Protein AF-A0A938NV20-F1 (afdb_monomer_lite)

Sequence (113 aa):
KFMPQWLVRDYLARRGHAHFHSDQIVPSRCALLGYALQSMRIEGVMVPRTFLQVDTQNEVGPEAYDKGAQILTEFFHSQLKKFMQADLDQTGKAIIDCCLSGGSVEDYNRLLN

Secondary structure (DSSP, 8-state):
---HHHHHHHHHHHHSS-PPPTTTEEE-SSGGG-EEES--EETTEEPPGGGT-GGGSTTTHHHHHHHHHHHHHHHHHHHHGGG--TTS-HHHHHHHHHHHTT--HHHHHHHH-

Foldseek 3Di:
DDDLVVVVVVVCVVCPPDDDDPCQWDWAPQQVVQIWGPWDDDPNDTDDVVSGHVLNPPVQHVVNVVVVSVVVLVVLLVPLVVVPDPPDDPLSVLLNVCSNVRHTSVSVVVSVD

Radius of gyration: 16.53 Å; chains: 1; bounding box: 38×28×48 Å

pLDDT: mean 90.11, std 9.74, range [56.47, 98.5]

Structure (mmCIF, N/CA/C/O backbone):
data_AF-A0A938NV20-F1
#
_entry.id   AF-A0A938NV20-F1
#
loop_
_atom_site.group_PDB
_atom_site.id
_atom_site.type_symbol
_atom_site.label_atom_id
_atom_site.label_alt_id
_atom_site.label_comp_id
_atom_site.label_asym_id
_atom_site.label_entity_id
_atom_site.label_seq_id
_atom_site.pdbx_PDB_ins_code
_atom_site.Cartn_x
_atom_site.Cartn_y
_atom_site.Cartn_z
_atom_site.occupancy
_atom_site.B_iso_or_equiv
_atom_site.auth_seq_id
_atom_site.auth_comp_id
_atom_site.auth_asym_id
_atom_site.auth_atom_id
_atom_site.pdbx_PDB_model_num
ATOM 1 N N . LYS A 1 1 ? 19.035 12.148 -11.937 1.00 56.47 1 LYS A N 1
ATOM 2 C CA . LYS A 1 1 ? 18.389 11.742 -10.664 1.00 56.47 1 LYS A CA 1
ATOM 3 C C . LYS A 1 1 ? 16.888 11.681 -10.921 1.00 56.47 1 LYS A C 1
ATOM 5 O O . LYS A 1 1 ? 16.332 12.701 -11.303 1.00 56.47 1 LYS A O 1
ATOM 10 N N . PHE A 1 2 ? 16.274 10.501 -10.848 1.00 66.81 2 PHE A N 1
ATOM 11 C CA . PHE A 1 2 ? 14.826 10.353 -11.024 1.00 66.81 2 PHE A CA 1
ATOM 12 C C . PHE A 1 2 ? 14.104 11.040 -9.856 1.00 66.81 2 PHE A C 1
ATOM 14 O O . PHE A 1 2 ? 14.558 10.938 -8.717 1.00 66.81 2 PHE A O 1
ATOM 21 N N . MET A 1 3 ? 13.041 11.792 -10.147 1.00 78.50 3 MET A N 1
ATOM 22 C CA . MET A 1 3 ? 12.341 12.624 -9.165 1.00 78.50 3 MET A CA 1
ATOM 23 C C . MET A 1 3 ? 10.828 12.318 -9.184 1.00 78.50 3 MET A C 1
ATOM 25 O O . MET A 1 3 ? 10.034 13.134 -9.663 1.00 78.50 3 MET A O 1
ATOM 29 N N . PRO A 1 4 ? 10.423 11.124 -8.712 1.00 71.00 4 PRO A N 1
ATOM 30 C CA . PRO A 1 4 ? 9.070 10.585 -8.891 1.00 71.00 4 PRO A CA 1
ATOM 31 C C . PRO A 1 4 ? 7.973 11.493 -8.333 1.00 71.00 4 PRO A C 1
ATOM 33 O O . PRO A 1 4 ? 6.921 11.658 -8.942 1.00 71.00 4 PRO A O 1
ATOM 36 N N . GLN A 1 5 ? 8.233 12.146 -7.205 1.00 75.38 5 GLN A N 1
ATOM 37 C CA . GLN A 1 5 ? 7.275 13.017 -6.536 1.00 75.38 5 GLN A CA 1
ATOM 38 C C . GLN A 1 5 ? 6.899 14.252 -7.367 1.00 75.38 5 GLN A C 1
ATOM 40 O O . GLN A 1 5 ? 5.763 14.711 -7.293 1.00 75.38 5 GLN A O 1
ATOM 45 N N . TRP A 1 6 ? 7.811 14.777 -8.196 1.00 77.06 6 TRP A N 1
ATOM 46 C CA . TRP A 1 6 ? 7.497 15.906 -9.081 1.00 77.06 6 TRP A CA 1
ATOM 47 C C . TRP A 1 6 ? 6.676 15.460 -10.289 1.00 77.06 6 TRP A C 1
ATOM 49 O O . TRP A 1 6 ? 5.770 16.183 -10.692 1.00 77.06 6 TRP A O 1
ATOM 59 N N . LEU A 1 7 ? 6.941 14.255 -10.806 1.00 72.38 7 LEU A N 1
ATOM 60 C CA . LEU A 1 7 ? 6.174 13.648 -11.895 1.00 72.38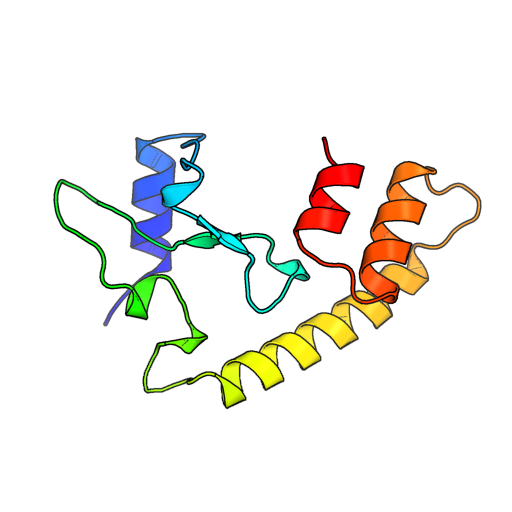 7 LEU A CA 1
ATOM 61 C C . LEU A 1 7 ? 4.716 13.405 -11.482 1.00 72.38 7 LEU A C 1
ATOM 63 O O . LEU A 1 7 ? 3.796 13.806 -12.188 1.00 72.38 7 LEU A O 1
ATOM 67 N N . VAL A 1 8 ? 4.507 12.802 -10.309 1.00 75.06 8 VAL A N 1
ATOM 68 C CA . VAL A 1 8 ? 3.163 12.552 -9.768 1.00 75.06 8 VAL A CA 1
ATOM 69 C C . VAL A 1 8 ? 2.445 13.866 -9.478 1.00 75.06 8 VAL A C 1
ATOM 71 O O . VAL A 1 8 ? 1.276 14.013 -9.824 1.00 75.06 8 VAL A O 1
ATOM 74 N N . ARG A 1 9 ? 3.138 14.852 -8.897 1.00 77.38 9 ARG A N 1
ATOM 75 C CA . ARG A 1 9 ? 2.536 16.156 -8.602 1.00 77.38 9 ARG A CA 1
ATOM 76 C C . ARG A 1 9 ? 2.115 16.902 -9.867 1.00 77.38 9 ARG A C 1
ATOM 78 O O . ARG A 1 9 ? 1.029 17.465 -9.882 1.00 77.38 9 ARG A O 1
ATOM 85 N N . ASP A 1 10 ? 2.945 16.909 -10.909 1.00 76.75 10 ASP A N 1
ATOM 86 C CA . ASP A 1 10 ? 2.597 17.512 -12.202 1.00 76.75 10 ASP A CA 1
ATOM 87 C C . ASP A 1 10 ? 1.418 16.777 -12.860 1.00 76.75 10 ASP A C 1
ATOM 89 O O . ASP A 1 10 ? 0.462 17.416 -13.297 1.00 76.75 10 ASP A O 1
ATOM 93 N N . TYR A 1 11 ? 1.417 15.441 -12.828 1.00 74.88 11 TYR A N 1
ATOM 94 C CA . TYR A 1 11 ? 0.304 14.638 -13.336 1.00 74.88 11 TYR A CA 1
ATOM 95 C C . TYR A 1 11 ? -1.020 14.936 -12.613 1.00 74.88 11 TYR A C 1
ATOM 97 O O . TYR A 1 11 ? -2.035 15.191 -13.264 1.00 74.88 11 TYR A O 1
ATOM 105 N N . LEU A 1 12 ? -1.013 14.945 -11.275 1.00 73.56 12 LEU A N 1
ATOM 106 C CA . LEU A 1 12 ? -2.196 15.248 -10.462 1.00 73.56 12 LEU A CA 1
ATOM 107 C C . LEU A 1 12 ? -2.661 16.698 -10.650 1.00 73.56 12 LEU A C 1
ATOM 109 O O . LEU A 1 12 ? -3.856 16.939 -10.780 1.00 73.56 12 LEU A O 1
ATOM 113 N N . ALA A 1 13 ? -1.739 17.663 -10.731 1.00 77.31 13 ALA A N 1
ATOM 114 C CA . ALA A 1 13 ? -2.083 19.069 -10.943 1.00 77.31 13 ALA A CA 1
ATOM 115 C C . ALA A 1 13 ? -2.775 19.307 -12.296 1.00 77.31 13 ALA A C 1
ATOM 117 O O . ALA A 1 13 ? -3.688 20.125 -12.380 1.00 77.31 13 ALA A O 1
ATOM 118 N N . ARG A 1 14 ? -2.372 18.580 -13.347 1.00 74.25 14 ARG A N 1
ATOM 119 C CA . ARG A 1 14 ? -2.970 18.700 -14.688 1.00 74.25 14 ARG A CA 1
ATOM 120 C C . ARG A 1 14 ? -4.289 17.953 -14.837 1.00 74.25 14 ARG A C 1
ATOM 122 O O . ARG A 1 14 ? -5.132 18.378 -15.620 1.00 74.25 14 ARG A O 1
ATOM 129 N N . ARG A 1 15 ? -4.459 16.822 -14.144 1.00 69.25 15 ARG A N 1
ATOM 130 C CA . ARG A 1 15 ? -5.641 15.956 -14.294 1.00 69.25 15 ARG A CA 1
ATOM 131 C C . ARG A 1 15 ? -6.662 16.054 -13.157 1.00 69.25 15 ARG A C 1
ATOM 133 O O . ARG A 1 15 ? -7.713 15.427 -13.254 1.00 69.25 15 ARG A O 1
ATOM 140 N N . GLY A 1 16 ? -6.394 16.845 -12.118 1.00 68.12 16 GLY A N 1
ATOM 141 C CA . GLY A 1 16 ? -7.292 17.017 -10.974 1.00 68.12 16 GLY A CA 1
ATOM 142 C C . GLY A 1 16 ? -7.542 15.697 -10.236 1.00 68.12 16 GLY A C 1
ATOM 143 O O . GLY A 1 16 ? -6.613 14.918 -10.014 1.00 68.12 16 GLY A O 1
ATOM 144 N N . HIS A 1 17 ? -8.806 15.419 -9.895 1.00 59.25 17 HIS A N 1
ATOM 145 C CA . HIS A 1 17 ? -9.266 14.107 -9.418 1.00 59.25 17 HIS A CA 1
ATOM 146 C C . HIS A 1 17 ? -9.276 13.095 -10.575 1.00 59.25 17 HIS A C 1
ATOM 148 O O . HIS A 1 17 ? -10.333 12.678 -11.055 1.00 59.25 17 HIS A O 1
ATOM 154 N N . ALA A 1 18 ? -8.092 12.744 -11.077 1.00 63.47 18 ALA A N 1
ATOM 155 C CA . ALA A 1 18 ? -7.947 11.742 -12.118 1.00 63.47 18 ALA A CA 1
ATOM 156 C C . ALA A 1 18 ? -8.505 10.410 -11.598 1.00 63.47 18 ALA A C 1
ATOM 158 O O . ALA A 1 18 ? -7.912 9.783 -10.723 1.00 63.47 18 ALA A O 1
ATOM 159 N N . HIS A 1 19 ? -9.659 9.997 -12.119 1.00 67.38 19 HIS A N 1
ATOM 160 C CA . HIS A 1 19 ? -10.204 8.679 -11.834 1.00 67.38 19 HIS A CA 1
ATOM 161 C C . HIS A 1 19 ? -9.362 7.664 -12.602 1.00 67.38 19 HIS A C 1
ATOM 163 O O . HIS A 1 19 ? -9.275 7.728 -13.830 1.00 67.38 19 HIS A O 1
ATOM 169 N N . PHE A 1 20 ? -8.699 6.766 -11.880 1.00 80.31 20 PHE A N 1
ATOM 170 C CA . PHE A 1 20 ? -8.019 5.639 -12.501 1.00 80.31 20 PHE A CA 1
ATOM 171 C C . PHE A 1 20 ? -9.055 4.587 -12.873 1.00 80.31 20 PHE A C 1
ATOM 173 O O . PHE A 1 20 ? -9.930 4.255 -12.072 1.00 80.31 20 PHE A O 1
ATOM 180 N N . HIS A 1 21 ? -8.959 4.066 -14.090 1.00 83.81 21 HIS A N 1
ATOM 181 C CA . HIS A 1 21 ? -9.770 2.926 -14.487 1.00 83.81 21 HIS A CA 1
ATOM 182 C C . HIS A 1 21 ? -9.302 1.665 -13.750 1.00 83.81 21 HIS A C 1
ATOM 184 O O . HIS A 1 21 ? -8.148 1.562 -13.327 1.00 83.81 21 HIS A O 1
ATOM 190 N N . SER A 1 22 ? -10.196 0.689 -13.598 1.00 83.69 22 SER A N 1
ATOM 191 C CA . SER A 1 22 ? -9.919 -0.555 -12.869 1.00 83.69 22 SER A CA 1
ATOM 192 C C . SER A 1 22 ? -8.782 -1.384 -13.476 1.00 83.69 22 SER A C 1
ATOM 194 O O . SER A 1 22 ? -8.171 -2.177 -12.776 1.00 83.69 22 SER A O 1
ATOM 196 N N . ASP A 1 23 ? -8.476 -1.207 -14.762 1.00 87.88 23 ASP A N 1
ATOM 197 C CA . ASP A 1 23 ? -7.345 -1.833 -15.461 1.00 87.88 23 ASP A CA 1
ATOM 198 C C . ASP A 1 23 ? -6.004 -1.098 -15.240 1.00 87.88 23 ASP A C 1
ATOM 200 O O . ASP A 1 23 ? -4.933 -1.624 -15.555 1.00 87.88 23 ASP A O 1
ATOM 204 N N . GLN A 1 24 ? -6.039 0.115 -14.682 1.00 89.44 24 GLN A N 1
ATOM 205 C CA . GLN A 1 24 ? -4.854 0.927 -14.387 1.00 89.44 24 GLN A CA 1
ATOM 206 C C . GLN A 1 24 ? -4.330 0.733 -12.966 1.00 89.44 24 GLN A C 1
ATOM 208 O O . GLN A 1 24 ? -3.229 1.199 -12.663 1.00 89.44 24 GLN A O 1
ATOM 213 N N . ILE A 1 25 ? -5.081 0.044 -12.108 1.00 93.44 25 ILE A N 1
ATOM 214 C CA . ILE A 1 25 ? -4.749 -0.176 -10.702 1.00 93.44 25 ILE A CA 1
ATOM 215 C C . ILE A 1 25 ? -4.837 -1.652 -10.334 1.00 93.44 25 ILE A C 1
ATOM 217 O O . ILE A 1 25 ? -5.595 -2.417 -10.920 1.00 93.44 25 ILE A O 1
ATOM 221 N N . VAL A 1 26 ? -4.058 -2.044 -9.336 1.00 95.31 26 VAL A N 1
ATOM 222 C CA . VAL A 1 26 ? -4.118 -3.365 -8.702 1.00 95.31 26 VAL A CA 1
ATOM 223 C C . VAL A 1 26 ? -4.034 -3.191 -7.188 1.00 95.31 26 VAL A C 1
ATOM 225 O O . VAL A 1 26 ? -3.432 -2.210 -6.738 1.00 95.31 26 VAL A O 1
ATOM 228 N N . PRO A 1 27 ? -4.625 -4.092 -6.384 1.00 95.69 27 PRO A N 1
ATOM 229 C CA . PRO A 1 27 ? -4.436 -4.069 -4.939 1.00 95.69 27 PRO A CA 1
ATOM 230 C C . PRO A 1 27 ? -2.946 -4.007 -4.597 1.00 95.69 27 PRO A C 1
ATOM 232 O O . PRO A 1 27 ? -2.134 -4.756 -5.147 1.00 95.69 27 PRO A O 1
ATOM 235 N N . SER A 1 28 ? -2.573 -3.071 -3.728 1.00 95.56 28 SER A N 1
ATOM 236 C CA . SER A 1 28 ? -1.196 -2.950 -3.261 1.00 95.56 28 SER A CA 1
ATOM 237 C C . SER A 1 28 ? -0.814 -4.185 -2.446 1.00 95.56 28 SER A C 1
ATOM 239 O O . SER A 1 28 ? -1.616 -4.696 -1.665 1.00 95.56 28 SER A O 1
ATOM 241 N N . ARG A 1 29 ? 0.447 -4.625 -2.562 1.00 94.75 29 ARG A N 1
ATOM 242 C CA . ARG A 1 29 ? 1.015 -5.674 -1.696 1.00 94.75 29 ARG A CA 1
ATOM 243 C C . ARG A 1 29 ? 0.881 -5.320 -0.209 1.00 94.75 29 ARG A C 1
ATOM 245 O O . ARG A 1 29 ? 0.677 -6.201 0.616 1.00 94.75 29 ARG A O 1
ATOM 252 N N . CYS A 1 30 ? 0.970 -4.031 0.128 1.00 97.06 30 CYS A N 1
ATOM 253 C CA . CYS A 1 30 ? 0.590 -3.504 1.436 1.00 97.06 30 CYS A CA 1
ATOM 254 C C . CYS A 1 30 ? -0.824 -2.913 1.355 1.00 97.06 30 CYS A C 1
ATOM 256 O O . CYS A 1 30 ? -0.995 -1.822 0.801 1.00 97.06 30 CYS A O 1
ATOM 258 N N . ALA A 1 31 ? -1.814 -3.608 1.924 1.00 96.44 31 ALA A N 1
ATOM 259 C C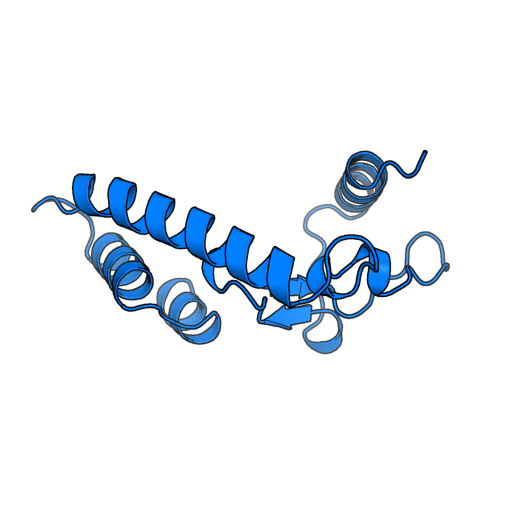A . ALA A 1 31 ? -3.223 -3.205 1.864 1.00 96.44 31 ALA A CA 1
ATOM 260 C C . ALA A 1 31 ? -3.489 -1.812 2.468 1.00 96.44 31 ALA A C 1
ATOM 262 O O . ALA A 1 31 ? -4.360 -1.092 1.989 1.00 96.44 31 ALA A O 1
ATOM 263 N N . LEU A 1 32 ? -2.679 -1.383 3.445 1.00 95.44 32 LEU A N 1
ATOM 264 C CA . LEU A 1 32 ? -2.757 -0.043 4.047 1.00 95.44 32 LEU A CA 1
ATOM 265 C C . LEU A 1 32 ? -2.490 1.096 3.054 1.00 95.44 32 LEU A C 1
ATOM 267 O O . LEU A 1 32 ? -2.872 2.234 3.308 1.00 95.44 32 LEU A O 1
ATOM 271 N N . LEU A 1 33 ? -1.826 0.802 1.933 1.00 94.69 33 LEU A N 1
ATOM 272 C CA . LEU A 1 33 ? -1.574 1.765 0.861 1.00 94.69 33 LEU A CA 1
ATOM 273 C C . LEU A 1 33 ? -2.683 1.757 -0.207 1.00 94.69 33 LEU A C 1
ATOM 275 O O . LEU A 1 33 ? -2.595 2.505 -1.179 1.00 94.69 33 LEU A O 1
ATOM 279 N N . GLY A 1 34 ? -3.719 0.927 -0.046 1.00 93.94 34 GLY A N 1
ATOM 280 C CA . GLY A 1 34 ? -4.831 0.812 -0.983 1.00 93.94 34 GLY A CA 1
ATOM 281 C C . GLY A 1 34 ? -4.399 0.177 -2.301 1.00 93.94 34 GLY A C 1
ATOM 282 O O . GLY A 1 34 ? -4.097 -1.011 -2.365 1.00 93.94 34 GLY A O 1
ATOM 283 N N . TYR A 1 35 ? -4.357 0.967 -3.368 1.00 93.19 35 TYR A N 1
ATOM 284 C CA . TYR A 1 35 ? -4.078 0.488 -4.719 1.00 93.19 35 TYR A CA 1
ATOM 285 C C . TYR A 1 35 ? -2.724 0.975 -5.236 1.00 93.19 35 TYR A C 1
ATOM 287 O O . TYR A 1 35 ? -2.353 2.134 -5.062 1.00 93.19 35 TYR A O 1
ATOM 295 N N . ALA A 1 36 ? -2.009 0.095 -5.933 1.00 93.25 36 ALA A N 1
ATOM 296 C CA . ALA A 1 36 ? -0.823 0.439 -6.703 1.00 93.25 36 ALA A CA 1
ATOM 297 C C . ALA A 1 36 ? -1.186 0.671 -8.177 1.00 93.25 36 ALA A C 1
ATOM 299 O O . ALA A 1 36 ? -2.117 0.063 -8.710 1.00 93.25 36 ALA A O 1
ATOM 300 N N . LEU A 1 37 ? -0.422 1.522 -8.865 1.00 92.38 37 LEU A N 1
ATOM 301 C CA . LEU A 1 37 ? -0.588 1.725 -10.304 1.00 92.38 37 LEU A CA 1
ATOM 302 C C . LEU A 1 37 ? -0.029 0.524 -11.075 1.00 92.38 37 LEU A C 1
ATOM 304 O O . LEU A 1 37 ? 1.120 0.119 -10.895 1.00 92.38 37 LEU A O 1
ATOM 308 N N . GLN A 1 38 ? -0.840 -0.032 -11.967 1.00 93.00 38 GLN A N 1
ATOM 309 C CA . GLN A 1 38 ? -0.463 -1.109 -12.879 1.00 93.00 38 GLN A CA 1
ATOM 310 C C . GLN A 1 38 ? 0.021 -0.565 -14.222 1.00 93.00 38 GLN A C 1
ATOM 312 O O . GLN A 1 38 ? 0.976 -1.087 -14.800 1.00 93.00 38 GLN A O 1
ATOM 317 N N . SER A 1 39 ? -0.621 0.490 -14.723 1.00 90.56 39 SER A N 1
ATOM 318 C CA . SER A 1 39 ? -0.241 1.134 -15.975 1.00 90.56 39 SER A CA 1
ATOM 319 C C . SER A 1 39 ? -0.567 2.625 -15.952 1.00 90.56 39 SER A C 1
ATOM 321 O O . SER A 1 39 ? -1.579 3.059 -15.406 1.00 90.56 39 SER A O 1
ATOM 323 N N . MET A 1 40 ? 0.313 3.433 -16.543 1.00 87.75 40 MET A N 1
ATOM 324 C CA . MET A 1 40 ? 0.156 4.883 -16.584 1.00 87.75 40 MET A CA 1
ATOM 325 C C . MET A 1 40 ? 0.794 5.450 -17.851 1.00 87.75 40 MET A C 1
ATOM 327 O O . MET A 1 40 ? 1.872 5.018 -18.268 1.00 87.75 40 MET A O 1
ATOM 331 N N . ARG A 1 41 ? 0.129 6.444 -18.447 1.00 86.50 41 ARG A N 1
ATOM 332 C CA . ARG A 1 41 ? 0.664 7.256 -19.544 1.00 86.50 41 ARG A CA 1
ATOM 333 C C . ARG A 1 41 ? 0.745 8.712 -19.120 1.00 86.50 41 ARG A C 1
ATOM 335 O O . ARG A 1 41 ? -0.241 9.263 -18.636 1.00 86.50 41 ARG A O 1
ATOM 342 N N . ILE A 1 42 ? 1.892 9.335 -19.357 1.00 82.56 42 ILE A N 1
ATOM 343 C CA . ILE A 1 42 ? 2.124 10.761 -19.118 1.00 82.56 42 ILE A CA 1
ATOM 344 C C . ILE A 1 42 ? 2.596 11.361 -20.438 1.00 82.56 42 ILE A C 1
ATOM 346 O O . ILE A 1 42 ? 3.574 10.884 -21.004 1.00 82.56 42 ILE A O 1
ATOM 350 N N . GLU A 1 43 ? 1.867 12.354 -20.956 1.00 83.38 43 GLU A N 1
ATOM 351 C CA . GLU A 1 43 ? 2.177 13.009 -22.241 1.00 83.38 43 GLU A CA 1
ATOM 352 C C . GLU A 1 43 ? 2.385 12.004 -23.399 1.00 83.38 43 GLU A C 1
ATOM 354 O O . GLU A 1 43 ? 3.309 12.108 -24.198 1.00 83.38 43 GLU A O 1
ATOM 359 N N . GLY A 1 44 ? 1.545 10.961 -23.450 1.00 85.00 44 GLY A N 1
ATOM 360 C CA . GLY A 1 44 ? 1.614 9.899 -24.464 1.00 85.00 44 GLY A CA 1
ATOM 361 C C . GLY A 1 44 ? 2.699 8.840 -24.230 1.00 85.00 44 GLY A C 1
ATOM 362 O O . GLY A 1 44 ? 2.672 7.794 -24.878 1.00 85.00 44 GLY A O 1
ATOM 363 N N . VAL A 1 45 ? 3.602 9.046 -23.270 1.00 88.25 45 VAL A N 1
ATOM 364 C CA . VAL A 1 45 ? 4.680 8.108 -22.940 1.00 88.25 45 VAL A CA 1
ATOM 365 C C . VAL A 1 45 ? 4.224 7.136 -21.855 1.00 88.25 45 VAL A C 1
ATOM 367 O O . VAL A 1 45 ? 3.685 7.538 -20.823 1.00 88.25 45 VAL A O 1
ATOM 370 N N . MET A 1 46 ? 4.446 5.840 -22.083 1.00 90.12 46 MET A N 1
ATOM 371 C CA . MET A 1 46 ? 4.229 4.804 -21.071 1.00 90.12 46 MET A CA 1
ATOM 372 C C . MET A 1 46 ? 5.260 4.931 -19.951 1.00 90.12 46 MET A C 1
ATOM 374 O O . MET A 1 46 ? 6.462 4.923 -20.215 1.00 90.12 46 MET A O 1
ATOM 378 N N . VAL A 1 47 ? 4.795 4.979 -18.703 1.00 90.81 47 VAL A N 1
ATOM 379 C CA . VAL A 1 47 ? 5.678 4.910 -17.535 1.00 90.81 47 VAL A CA 1
ATOM 380 C C . VAL A 1 47 ? 6.006 3.438 -17.250 1.00 90.81 47 VAL A C 1
ATOM 382 O O . VAL A 1 47 ? 5.081 2.637 -17.096 1.00 90.81 47 VAL A O 1
ATOM 385 N N . PRO A 1 48 ? 7.293 3.050 -17.180 1.00 92.38 48 PRO A N 1
ATOM 386 C CA . PRO A 1 48 ? 7.687 1.692 -16.814 1.00 92.38 48 PRO A CA 1
ATOM 387 C C . PRO A 1 48 ? 7.135 1.259 -15.451 1.00 92.38 48 PRO A C 1
ATOM 389 O O . PRO A 1 48 ? 7.150 2.036 -14.496 1.00 92.38 48 PRO A O 1
ATOM 392 N N . ARG A 1 49 ? 6.729 -0.013 -15.335 1.00 91.25 49 ARG A N 1
ATOM 393 C CA . ARG A 1 49 ? 6.174 -0.586 -14.094 1.00 91.25 49 ARG A CA 1
ATOM 394 C C . ARG A 1 49 ? 7.119 -0.458 -12.896 1.00 91.25 49 ARG A C 1
ATOM 396 O O . ARG A 1 49 ? 6.648 -0.215 -11.794 1.00 91.25 49 ARG A O 1
ATOM 403 N N . THR A 1 50 ? 8.431 -0.513 -13.121 1.00 92.31 50 THR A N 1
ATOM 404 C CA . THR A 1 50 ? 9.458 -0.314 -12.083 1.00 92.31 50 THR A CA 1
ATOM 405 C C . THR A 1 50 ? 9.394 1.053 -11.405 1.00 92.31 50 THR A C 1
ATOM 407 O O . THR A 1 50 ? 9.855 1.200 -10.282 1.00 92.31 50 THR A O 1
ATOM 410 N N . PHE A 1 51 ? 8.795 2.063 -12.039 1.00 90.62 51 PHE A N 1
ATOM 411 C CA . PHE A 1 51 ? 8.553 3.365 -11.412 1.00 90.62 51 PHE A CA 1
ATOM 412 C C . PHE A 1 51 ? 7.162 3.496 -10.786 1.00 90.62 51 PHE A C 1
ATOM 414 O O . PHE A 1 51 ? 6.902 4.478 -10.095 1.00 90.62 51 PHE A O 1
ATOM 421 N N . LEU A 1 52 ? 6.276 2.529 -11.033 1.00 91.88 52 LEU A N 1
ATOM 422 C CA . LEU A 1 52 ? 4.903 2.497 -10.526 1.00 91.88 52 LEU A CA 1
ATOM 423 C C . LEU A 1 52 ? 4.749 1.555 -9.323 1.00 91.88 52 LEU A C 1
ATOM 425 O O . LEU A 1 52 ? 3.876 1.774 -8.488 1.00 91.88 52 LEU A O 1
ATOM 429 N N . GLN A 1 53 ? 5.589 0.520 -9.230 1.00 94.44 53 GLN A N 1
ATOM 430 C CA . GLN A 1 53 ? 5.531 -0.523 -8.207 1.00 94.44 53 GLN A CA 1
ATOM 431 C C . GLN A 1 53 ? 6.913 -0.741 -7.591 1.00 94.44 53 GLN A C 1
ATOM 433 O O . GLN A 1 53 ? 7.825 -1.263 -8.234 1.00 94.44 53 GLN A O 1
ATOM 438 N N . VAL A 1 54 ? 7.057 -0.304 -6.340 1.00 93.00 54 VAL A N 1
ATOM 439 C CA . VAL A 1 54 ? 8.331 -0.253 -5.605 1.00 93.00 54 VAL A CA 1
ATOM 440 C C . VAL A 1 54 ? 8.963 -1.639 -5.446 1.00 93.00 54 VAL A C 1
ATOM 442 O O . VAL A 1 54 ? 10.173 -1.780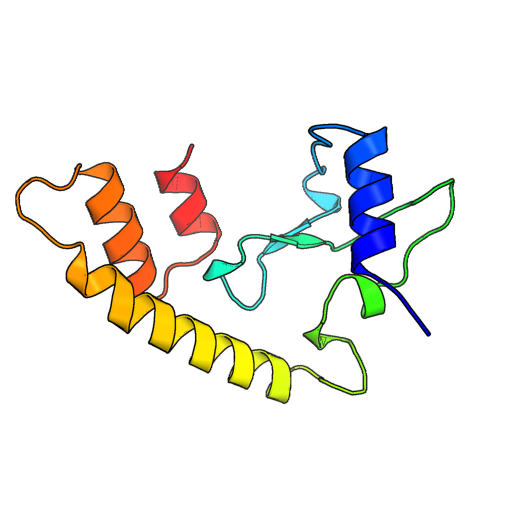 -5.578 1.00 93.00 54 VAL A O 1
ATOM 445 N N . ASP A 1 55 ? 8.157 -2.680 -5.246 1.00 95.44 55 ASP A N 1
ATOM 446 C CA . ASP A 1 55 ? 8.604 -4.075 -5.142 1.00 95.44 55 ASP A CA 1
ATOM 447 C C . ASP A 1 55 ? 9.279 -4.601 -6.418 1.00 95.44 55 ASP A C 1
ATOM 449 O O . ASP A 1 55 ? 10.041 -5.564 -6.366 1.00 95.44 55 ASP A O 1
ATOM 453 N N . THR A 1 56 ? 9.038 -3.959 -7.564 1.00 95.25 56 THR A N 1
ATOM 454 C CA . THR A 1 56 ? 9.646 -4.336 -8.849 1.00 95.25 56 THR A CA 1
ATOM 455 C C . THR A 1 56 ? 10.953 -3.594 -9.146 1.00 95.25 56 THR A C 1
ATOM 457 O O . THR A 1 56 ? 11.580 -3.841 -10.176 1.00 95.25 56 THR A O 1
ATOM 460 N N . GLN A 1 57 ? 11.385 -2.686 -8.267 1.00 94.00 57 GLN A N 1
ATOM 461 C CA . GLN A 1 57 ? 12.669 -1.995 -8.390 1.00 94.00 57 GLN A CA 1
ATOM 462 C C . GLN A 1 57 ? 13.811 -2.921 -7.977 1.00 94.00 57 GLN A C 1
ATOM 464 O O . GLN A 1 57 ? 13.733 -3.567 -6.936 1.00 94.00 57 GLN A O 1
ATOM 469 N N . ASN A 1 58 ? 14.893 -2.955 -8.758 1.00 92.50 58 ASN A N 1
ATOM 470 C CA . ASN A 1 58 ? 16.032 -3.842 -8.496 1.00 92.50 58 ASN A CA 1
ATOM 471 C C . ASN A 1 58 ? 16.689 -3.572 -7.134 1.00 92.50 58 ASN A C 1
ATOM 473 O O . ASN A 1 58 ? 17.194 -4.492 -6.501 1.00 92.50 58 ASN A O 1
ATOM 477 N N . GLU A 1 59 ? 16.684 -2.317 -6.686 1.00 92.50 59 GLU A N 1
ATOM 478 C CA . GLU A 1 59 ? 17.285 -1.894 -5.421 1.00 92.50 59 GLU A CA 1
ATOM 479 C C . GLU A 1 59 ? 16.440 -2.265 -4.194 1.00 92.50 59 GLU A C 1
ATOM 481 O O . GLU A 1 59 ? 16.943 -2.209 -3.074 1.00 92.50 59 GLU A O 1
ATOM 486 N N . VAL A 1 60 ? 15.164 -2.616 -4.392 1.00 94.75 60 VAL A N 1
ATOM 487 C CA . VAL A 1 60 ? 14.224 -2.936 -3.310 1.00 94.75 60 VAL A CA 1
ATOM 488 C C . VAL A 1 60 ? 13.846 -4.412 -3.366 1.00 94.75 60 VAL A C 1
ATOM 490 O O . VAL A 1 60 ? 14.095 -5.165 -2.425 1.00 94.75 60 VAL A O 1
ATOM 493 N N . GLY A 1 61 ? 13.266 -4.845 -4.483 1.00 96.00 61 GLY A N 1
ATOM 494 C CA . GLY A 1 61 ? 12.704 -6.177 -4.628 1.00 96.00 61 GLY A CA 1
ATOM 495 C C . GLY A 1 61 ? 11.513 -6.441 -3.693 1.00 96.00 61 GLY A C 1
ATOM 496 O O . GLY A 1 61 ? 11.166 -5.624 -2.832 1.00 96.00 61 GLY A O 1
ATOM 497 N N . PRO A 1 62 ? 10.878 -7.616 -3.823 1.00 96.31 62 PRO A N 1
ATOM 498 C CA . PRO A 1 62 ? 9.717 -7.971 -3.013 1.00 96.31 62 PRO A CA 1
ATOM 499 C C . PRO A 1 62 ? 10.063 -8.123 -1.527 1.00 96.31 62 PRO A C 1
ATOM 501 O O . PRO A 1 62 ? 9.284 -7.719 -0.675 1.00 96.31 62 PRO A O 1
ATOM 504 N N . GLU A 1 63 ? 11.249 -8.641 -1.194 1.00 97.00 63 GLU A N 1
ATOM 505 C CA . GLU A 1 63 ? 11.626 -8.904 0.200 1.00 97.00 63 GLU A CA 1
ATOM 506 C C . GLU A 1 63 ? 11.788 -7.614 1.019 1.00 97.00 63 GLU A C 1
ATOM 508 O O . GLU A 1 63 ? 11.257 -7.509 2.127 1.00 97.00 63 GLU A O 1
ATOM 513 N N . ALA A 1 64 ? 12.510 -6.615 0.496 1.00 97.38 64 ALA A N 1
ATOM 514 C CA . ALA A 1 64 ? 12.678 -5.354 1.216 1.00 97.38 64 ALA A CA 1
ATOM 515 C C . ALA A 1 64 ? 11.371 -4.553 1.253 1.00 97.38 64 ALA A C 1
ATOM 517 O O . ALA A 1 64 ? 11.090 -3.899 2.260 1.00 97.38 64 ALA A O 1
ATOM 518 N N . TYR A 1 65 ? 10.551 -4.646 0.198 1.00 97.75 65 TYR A N 1
ATOM 519 C CA . TYR A 1 65 ? 9.204 -4.085 0.204 1.00 97.75 65 TYR A CA 1
ATOM 520 C C . TYR A 1 65 ? 8.367 -4.684 1.339 1.00 97.75 65 TYR A C 1
ATOM 522 O O . TYR A 1 65 ? 7.815 -3.937 2.145 1.00 97.75 65 TYR A O 1
ATOM 530 N N . ASP A 1 66 ? 8.307 -6.015 1.438 1.00 97.56 66 ASP A N 1
ATOM 531 C CA . ASP A 1 66 ? 7.476 -6.712 2.423 1.00 97.56 66 ASP A CA 1
ATOM 532 C C . ASP A 1 66 ? 7.948 -6.411 3.860 1.00 97.56 66 ASP A C 1
ATOM 534 O O . ASP A 1 66 ? 7.126 -6.172 4.746 1.00 97.56 66 ASP A O 1
ATOM 538 N N . LYS A 1 67 ? 9.266 -6.290 4.086 1.00 98.12 67 LYS A N 1
ATOM 539 C CA . LYS A 1 67 ? 9.828 -5.798 5.361 1.00 98.12 67 LYS A CA 1
ATOM 540 C C . LYS A 1 67 ? 9.359 -4.378 5.692 1.00 98.12 67 LYS A C 1
ATOM 542 O O . LYS A 1 67 ? 8.970 -4.102 6.825 1.00 98.12 67 LYS A O 1
ATOM 547 N N . GLY A 1 68 ? 9.371 -3.471 4.715 1.00 97.38 68 GLY A N 1
ATOM 548 C CA . GLY A 1 68 ? 8.859 -2.109 4.888 1.00 97.38 68 GLY A CA 1
ATOM 549 C C . GLY A 1 68 ? 7.355 -2.074 5.175 1.00 97.38 68 GLY A C 1
ATOM 550 O O . GLY A 1 68 ? 6.909 -1.338 6.056 1.00 97.38 68 GLY A O 1
ATOM 551 N N . ALA A 1 69 ? 6.580 -2.910 4.482 1.00 97.88 69 ALA A N 1
ATOM 552 C CA . ALA A 1 69 ? 5.146 -3.061 4.699 1.00 97.88 69 ALA A CA 1
ATOM 553 C C . ALA A 1 69 ? 4.834 -3.571 6.113 1.00 97.88 69 ALA A C 1
ATOM 555 O O . ALA A 1 69 ? 3.900 -3.075 6.745 1.00 97.88 69 ALA A O 1
ATOM 556 N N . GLN A 1 70 ? 5.635 -4.501 6.641 1.00 98.19 70 GLN A N 1
ATOM 557 C CA . GLN A 1 70 ? 5.510 -4.971 8.019 1.00 98.19 70 GL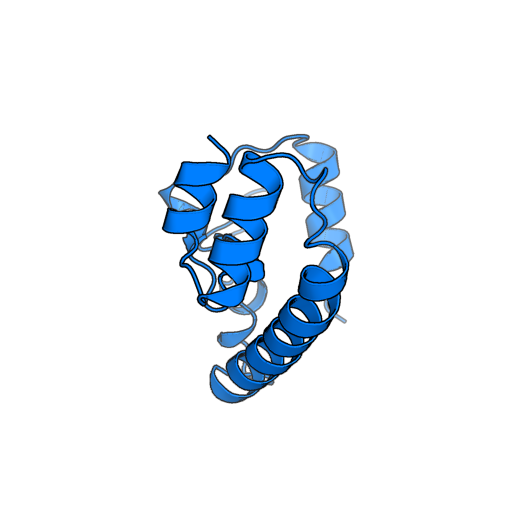N A CA 1
ATOM 558 C C . GLN A 1 70 ? 5.756 -3.839 9.027 1.00 98.19 70 GLN A C 1
ATOM 560 O O . GLN A 1 70 ? 4.911 -3.610 9.889 1.00 98.19 70 GLN A O 1
ATOM 565 N N . ILE A 1 71 ? 6.852 -3.083 8.882 1.00 98.44 71 ILE A N 1
ATOM 566 C CA . ILE A 1 71 ? 7.167 -1.941 9.762 1.00 98.44 71 ILE A CA 1
ATOM 567 C C . ILE A 1 71 ? 6.019 -0.921 9.760 1.00 98.44 71 ILE A C 1
ATOM 569 O O . ILE A 1 71 ? 5.604 -0.430 10.812 1.00 98.44 71 ILE A O 1
ATOM 573 N N . LEU A 1 72 ? 5.478 -0.615 8.577 1.00 97.81 72 LEU A N 1
ATOM 574 C CA . LEU A 1 72 ? 4.343 0.293 8.437 1.00 97.81 72 LEU A CA 1
ATOM 575 C C . LEU A 1 72 ? 3.093 -0.260 9.135 1.00 97.81 72 LEU A C 1
ATOM 577 O O . LEU A 1 72 ? 2.413 0.467 9.857 1.00 97.81 72 LEU A O 1
ATOM 581 N N . THR A 1 73 ? 2.814 -1.550 8.957 1.00 98.06 73 THR A N 1
ATOM 582 C CA . THR A 1 73 ? 1.660 -2.225 9.562 1.00 98.06 73 THR A CA 1
ATOM 583 C C . THR A 1 73 ? 1.737 -2.208 11.084 1.00 98.06 73 THR A C 1
ATOM 585 O O . THR A 1 73 ? 0.782 -1.800 11.741 1.00 98.06 73 THR A O 1
ATOM 588 N N . GLU A 1 74 ? 2.891 -2.554 11.652 1.00 98.50 74 GLU A N 1
ATOM 589 C CA . GLU A 1 74 ? 3.134 -2.513 13.097 1.00 98.50 74 GLU A CA 1
ATOM 590 C C . GLU A 1 74 ? 2.957 -1.096 13.660 1.00 98.50 74 GLU A C 1
ATOM 592 O O . GLU A 1 74 ? 2.323 -0.907 14.705 1.00 98.50 74 GLU A O 1
ATOM 597 N N . PHE A 1 75 ? 3.445 -0.080 12.938 1.00 98.44 75 PHE A N 1
ATOM 598 C CA . PHE A 1 75 ? 3.223 1.314 13.301 1.00 98.44 75 PHE A CA 1
ATOM 599 C C . PHE A 1 75 ? 1.726 1.644 13.353 1.00 98.44 75 PHE A C 1
ATOM 601 O O . PHE A 1 75 ? 1.249 2.104 14.395 1.00 98.44 75 PHE A O 1
ATOM 608 N N . PHE A 1 76 ? 0.965 1.364 12.291 1.00 98.00 76 PHE A N 1
ATOM 609 C CA . PHE A 1 76 ? -0.475 1.639 12.261 1.00 98.00 76 PHE A CA 1
ATOM 610 C C . PHE A 1 76 ? -1.227 0.876 13.349 1.00 98.00 76 PHE A C 1
ATOM 612 O O . PHE A 1 76 ? -2.031 1.473 14.063 1.00 98.00 76 PHE A O 1
ATOM 619 N N . HIS A 1 77 ? -0.917 -0.403 13.558 1.00 97.94 77 HIS A N 1
ATOM 620 C CA . HIS A 1 77 ? -1.511 -1.201 14.630 1.00 97.94 77 HIS A CA 1
ATOM 621 C C . HIS A 1 77 ? -1.264 -0.583 16.007 1.00 97.94 77 HIS A C 1
ATOM 623 O O . HIS A 1 77 ? -2.174 -0.529 16.835 1.00 97.94 77 HIS A O 1
ATOM 629 N N . SER A 1 78 ? -0.051 -0.083 16.259 1.00 98.19 78 SER A N 1
ATOM 630 C CA . SER A 1 78 ? 0.289 0.570 17.527 1.00 98.19 78 SER A CA 1
ATOM 631 C C . SER A 1 78 ? -0.448 1.898 17.737 1.00 98.19 78 SER A C 1
ATOM 633 O O . SER A 1 78 ? -0.839 2.213 18.863 1.00 98.19 78 SER A O 1
ATOM 635 N N . GLN A 1 79 ? -0.643 2.689 16.676 1.00 98.06 79 GLN A N 1
ATOM 636 C CA . GLN A 1 79 ? -1.280 4.000 16.784 1.00 98.06 79 GLN A CA 1
ATOM 637 C C . GLN A 1 79 ? -2.802 3.889 16.827 1.00 98.06 79 GLN A C 1
ATOM 639 O O . GLN A 1 79 ? -3.418 4.508 17.689 1.00 98.06 79 GLN A O 1
ATOM 644 N N . LEU A 1 80 ? -3.411 3.075 15.961 1.00 97.06 80 LEU A N 1
ATOM 645 C CA . LEU A 1 80 ? -4.868 2.982 15.837 1.00 97.06 80 LEU A CA 1
ATOM 646 C C . LEU A 1 80 ? -5.540 2.447 17.103 1.00 97.06 80 LEU A C 1
ATOM 648 O O . LEU A 1 80 ? -6.602 2.937 17.478 1.00 97.06 80 LEU A O 1
ATOM 652 N N . LYS A 1 81 ? -4.886 1.540 17.842 1.00 96.38 81 LYS A N 1
ATOM 653 C CA . LYS A 1 81 ? -5.379 1.068 19.150 1.00 96.38 81 LYS A CA 1
ATOM 654 C C . LYS A 1 81 ? -5.647 2.207 20.140 1.00 96.38 81 LYS A C 1
ATOM 656 O O . LYS A 1 81 ? -6.543 2.087 20.966 1.00 96.38 81 LYS A O 1
ATOM 661 N N . LYS A 1 82 ? -4.915 3.324 20.050 1.00 96.44 82 LYS A N 1
ATOM 662 C CA . LYS A 1 82 ? -5.089 4.495 20.932 1.00 96.44 82 LYS A CA 1
ATOM 663 C C . LYS A 1 82 ? -6.383 5.266 20.650 1.00 96.44 82 LYS A C 1
ATOM 665 O O . LYS A 1 82 ? -6.840 6.027 21.500 1.00 96.44 82 LYS A O 1
ATOM 670 N N . PHE A 1 83 ? -6.958 5.073 19.465 1.00 95.00 83 PHE A N 1
ATOM 671 C CA . PHE A 1 83 ? -8.193 5.717 19.029 1.00 95.00 83 PHE A CA 1
ATOM 672 C C . PHE A 1 83 ? -9.434 4.843 19.261 1.00 95.00 83 PHE A C 1
ATOM 674 O O . PHE A 1 83 ? -10.542 5.323 19.047 1.00 95.00 83 PHE A O 1
ATOM 681 N N . MET A 1 84 ? -9.283 3.598 19.738 1.00 92.94 84 MET A N 1
ATOM 682 C CA . MET A 1 84 ? -10.403 2.710 20.084 1.00 92.94 84 MET A CA 1
ATOM 683 C C . MET A 1 84 ? -11.076 3.154 21.387 1.00 92.94 84 MET A C 1
ATOM 685 O O . MET A 1 84 ? -10.872 2.576 22.454 1.00 92.94 84 MET A O 1
ATOM 689 N N . GLN A 1 85 ? -11.864 4.221 21.286 1.00 92.81 85 GLN A N 1
ATOM 690 C CA . GLN A 1 85 ? -12.598 4.841 22.384 1.00 92.81 85 GLN A CA 1
ATOM 691 C C . GLN A 1 85 ? -14.100 4.562 22.247 1.00 92.81 85 GLN A C 1
ATOM 693 O O . GLN A 1 85 ? -14.600 4.220 21.170 1.00 92.81 85 GLN A O 1
ATOM 698 N N . ALA A 1 86 ? -14.832 4.650 23.360 1.00 90.81 86 ALA A N 1
ATOM 699 C CA . ALA A 1 86 ? -16.247 4.275 23.407 1.00 90.81 86 ALA A CA 1
ATOM 700 C C . ALA A 1 86 ? -17.115 5.125 22.461 1.00 90.81 86 ALA A C 1
ATOM 702 O O . ALA A 1 86 ? -18.049 4.603 21.850 1.00 90.81 86 ALA A O 1
ATOM 703 N N . ASP A 1 87 ? -16.757 6.394 22.300 1.00 94.44 87 ASP A N 1
ATOM 704 C CA . ASP A 1 87 ? -17.413 7.419 21.491 1.00 94.44 87 ASP A CA 1
ATOM 705 C C . ASP A 1 87 ? -16.994 7.426 20.012 1.00 94.44 87 ASP A C 1
ATOM 707 O O . ASP A 1 87 ? -17.588 8.159 19.222 1.00 94.44 87 ASP A O 1
ATOM 711 N N . LEU A 1 88 ? -16.022 6.598 19.608 1.00 95.44 88 LEU A N 1
ATOM 712 C CA . LEU A 1 88 ? -15.648 6.483 18.201 1.00 95.44 88 LEU A CA 1
ATOM 713 C C . LEU A 1 88 ? -16.836 5.971 17.370 1.00 95.44 88 LEU A C 1
ATOM 715 O O . LEU A 1 88 ? -17.507 5.001 17.750 1.00 95.44 88 LEU A O 1
ATOM 719 N N . ASP A 1 89 ? -17.054 6.612 16.219 1.00 94.94 89 ASP A N 1
ATOM 720 C CA . ASP A 1 89 ? -18.079 6.235 15.247 1.00 94.94 89 ASP A CA 1
ATOM 721 C C . ASP A 1 89 ? -17.971 4.755 14.847 1.00 94.94 89 ASP A C 1
ATOM 723 O O . ASP A 1 89 ? -16.874 4.194 14.757 1.00 94.94 89 ASP A O 1
ATOM 727 N N . GLN A 1 90 ? -19.112 4.117 14.582 1.00 94.44 90 GLN A N 1
ATOM 728 C CA . GLN A 1 90 ? -19.158 2.691 14.258 1.00 94.44 90 GLN A CA 1
ATOM 729 C C . GLN A 1 90 ? -18.373 2.356 12.980 1.00 94.44 90 GLN A C 1
ATOM 731 O O . GLN A 1 90 ? -17.719 1.313 12.922 1.00 94.44 90 GLN A O 1
ATOM 736 N N . THR A 1 91 ? -18.380 3.249 11.988 1.00 94.75 91 THR A N 1
ATOM 737 C CA . THR A 1 91 ? -17.592 3.113 10.754 1.00 94.75 91 THR A CA 1
ATOM 738 C C . THR A 1 91 ? -16.104 3.223 11.064 1.00 94.75 91 THR A C 1
ATOM 740 O O . THR A 1 91 ? -15.305 2.408 10.607 1.00 94.75 91 THR A O 1
ATOM 743 N N . GLY A 1 92 ? -15.728 4.188 11.911 1.00 95.19 92 GLY A N 1
ATOM 744 C CA . GLY A 1 92 ? -14.353 4.354 12.383 1.00 95.19 92 GLY A CA 1
ATOM 745 C C . GLY A 1 92 ? -13.831 3.110 13.106 1.00 95.19 92 GLY A C 1
ATOM 746 O O . GLY A 1 92 ? -12.731 2.645 12.808 1.00 95.19 92 GLY A O 1
ATOM 747 N N . LYS A 1 93 ? -14.641 2.525 13.997 1.00 96.56 93 LYS A N 1
ATOM 748 C CA . LYS A 1 93 ? -14.325 1.257 14.678 1.00 96.56 93 LYS A CA 1
ATOM 749 C C . LYS A 1 93 ? -14.116 0.122 13.677 1.00 96.56 93 LYS A C 1
ATOM 751 O O . LYS A 1 93 ? -13.084 -0.537 13.729 1.00 96.56 93 LYS A O 1
ATOM 756 N N . ALA A 1 94 ? -15.030 -0.046 12.719 1.00 97.25 94 ALA A N 1
ATOM 757 C CA . ALA A 1 94 ? -14.929 -1.093 11.703 1.00 97.25 94 ALA A CA 1
ATOM 758 C C . ALA A 1 94 ? -13.661 -0.966 10.838 1.00 97.25 94 ALA A C 1
ATOM 760 O O . ALA A 1 94 ? -13.011 -1.967 10.543 1.00 97.25 94 ALA A O 1
ATOM 761 N N . ILE A 1 95 ? -13.265 0.258 10.471 1.00 97.19 95 ILE A N 1
ATOM 762 C CA . ILE A 1 95 ? -12.028 0.514 9.715 1.00 97.19 95 ILE A CA 1
ATOM 763 C C . ILE A 1 95 ? -10.788 0.170 10.551 1.00 97.19 95 ILE A C 1
ATOM 765 O O . ILE A 1 95 ? -9.842 -0.435 10.036 1.00 97.19 95 ILE A O 1
ATOM 769 N N . ILE A 1 96 ? -10.773 0.538 11.837 1.00 97.38 96 ILE A N 1
ATOM 770 C CA . ILE A 1 96 ? -9.665 0.190 12.735 1.00 97.38 96 ILE A CA 1
ATOM 771 C C . ILE A 1 96 ? -9.583 -1.327 12.918 1.00 97.38 96 ILE A C 1
ATOM 773 O O . ILE A 1 96 ? -8.495 -1.884 12.782 1.00 97.38 96 ILE A O 1
ATOM 777 N N . ASP A 1 97 ? -10.702 -2.007 13.151 1.00 97.50 97 ASP A N 1
ATOM 778 C CA . ASP A 1 97 ? -10.741 -3.465 13.289 1.00 97.50 97 ASP A CA 1
ATOM 779 C C . ASP A 1 97 ? -10.291 -4.173 12.000 1.00 97.50 97 ASP A C 1
ATOM 781 O O . ASP A 1 97 ? -9.514 -5.130 12.054 1.00 97.50 97 ASP A O 1
ATOM 785 N N . CYS A 1 98 ? -10.683 -3.664 10.827 1.00 97.81 98 CYS A N 1
ATOM 786 C CA . CYS A 1 98 ? -10.181 -4.125 9.529 1.00 97.81 98 CYS A CA 1
ATOM 787 C C . CYS A 1 98 ? -8.649 -4.007 9.443 1.00 97.81 98 CYS A C 1
ATOM 789 O O . CYS A 1 98 ? -7.968 -4.949 9.044 1.00 97.81 98 CYS A O 1
ATOM 791 N N . CYS A 1 99 ? -8.079 -2.888 9.896 1.00 97.62 99 CYS A N 1
ATOM 792 C CA . CYS A 1 99 ? -6.628 -2.719 9.957 1.00 97.62 99 CYS A CA 1
ATOM 793 C C . CYS A 1 99 ? -5.961 -3.722 10.899 1.00 97.62 99 CYS A C 1
ATOM 795 O O . CYS A 1 99 ? -5.014 -4.407 10.508 1.00 97.62 99 CYS A O 1
ATOM 797 N N . LEU A 1 100 ? -6.463 -3.835 12.131 1.00 97.44 100 LEU A N 1
ATOM 798 C CA . LEU A 1 100 ? -5.887 -4.695 13.168 1.00 97.44 100 LEU A CA 1
ATOM 799 C C . LEU A 1 100 ? -5.985 -6.188 12.832 1.00 97.44 100 LEU A C 1
ATOM 801 O O . LEU A 1 100 ? -5.143 -6.964 13.281 1.00 97.44 100 LEU A O 1
ATOM 805 N N . SER A 1 101 ? -6.974 -6.579 12.029 1.00 97.31 101 SER A N 1
ATOM 806 C CA . SER A 1 101 ? -7.162 -7.951 11.543 1.00 97.31 101 SER A CA 1
ATOM 807 C C . SER A 1 101 ? -6.370 -8.282 10.272 1.00 97.31 101 SER A C 1
ATOM 809 O O . SER A 1 101 ? -6.363 -9.438 9.855 1.00 97.31 101 SER A O 1
ATOM 811 N N . GLY A 1 102 ? -5.668 -7.310 9.678 1.00 96.81 102 GLY A N 1
ATOM 812 C CA . GLY A 1 102 ? -4.909 -7.519 8.443 1.00 96.81 102 GLY A CA 1
ATOM 813 C C . GLY A 1 102 ? -5.793 -7.609 7.196 1.00 96.81 102 GLY A C 1
ATOM 814 O O . GLY A 1 102 ? -5.494 -8.387 6.292 1.00 96.81 102 GLY A O 1
ATOM 815 N N . GLY A 1 103 ? -6.883 -6.839 7.163 1.00 97.12 103 GLY A N 1
ATOM 816 C CA . GLY A 1 103 ? -7.838 -6.809 6.059 1.00 97.12 103 GLY A CA 1
ATOM 817 C C . GLY A 1 103 ? -7.222 -6.446 4.705 1.00 97.12 103 GLY A C 1
ATOM 818 O O . GLY A 1 103 ? -6.221 -5.730 4.604 1.00 97.12 103 GLY A O 1
ATOM 819 N N . SER A 1 104 ? -7.854 -6.952 3.650 1.00 97.56 104 SER A N 1
ATOM 820 C CA . SER A 1 104 ? -7.498 -6.683 2.258 1.00 97.56 104 SER A CA 1
ATOM 821 C C . SER A 1 104 ? -7.971 -5.301 1.799 1.00 97.56 104 SER A C 1
ATOM 823 O O . SER A 1 104 ? -8.795 -4.649 2.441 1.00 97.56 104 SER A O 1
ATOM 825 N N . VAL A 1 105 ? -7.484 -4.858 0.638 1.00 95.69 105 VAL A N 1
ATOM 826 C CA . VAL A 1 105 ? -7.941 -3.612 -0.001 1.00 95.69 105 VAL A CA 1
ATOM 827 C C . VAL A 1 105 ? -9.447 -3.678 -0.276 1.00 95.69 105 VAL A C 1
ATOM 829 O O . VAL A 1 105 ? -10.170 -2.702 -0.091 1.00 95.69 105 VAL A O 1
ATOM 832 N N . GLU A 1 106 ? -9.946 -4.847 -0.668 1.00 95.19 106 GLU A N 1
ATOM 833 C CA . GLU A 1 106 ? -11.362 -5.115 -0.888 1.00 95.19 106 GLU A CA 1
ATOM 834 C C . GLU A 1 106 ? -12.183 -4.967 0.396 1.00 95.19 106 GLU A C 1
ATOM 836 O O . GLU A 1 106 ? -13.286 -4.424 0.341 1.00 95.19 106 GLU A O 1
ATOM 841 N N . ASP A 1 107 ? -11.658 -5.399 1.546 1.00 97.06 107 ASP A N 1
ATOM 842 C CA . ASP A 1 107 ? -12.342 -5.239 2.835 1.00 97.06 107 ASP A CA 1
ATOM 843 C C . ASP A 1 107 ? -12.492 -3.757 3.196 1.00 97.06 107 ASP A C 1
ATOM 845 O O . ASP A 1 107 ? -13.585 -3.329 3.568 1.00 97.06 107 ASP A O 1
ATOM 849 N N . TYR A 1 108 ? -11.450 -2.948 2.976 1.00 96.00 108 TYR A N 1
ATOM 850 C CA . TYR A 1 108 ? -11.537 -1.495 3.145 1.00 96.00 108 TYR A CA 1
ATOM 851 C C . TYR A 1 108 ? -12.570 -0.854 2.215 1.00 96.00 108 TYR A C 1
ATOM 853 O O . TYR A 1 108 ? -13.343 -0.003 2.652 1.00 96.00 108 TYR A O 1
ATOM 861 N N . ASN A 1 109 ? -12.634 -1.268 0.947 1.00 93.12 109 ASN A N 1
ATOM 862 C CA . ASN A 1 109 ? -13.606 -0.708 0.004 1.00 93.12 109 ASN A CA 1
ATOM 863 C C . ASN A 1 109 ? -15.057 -0.964 0.403 1.00 93.12 109 ASN A C 1
ATOM 865 O O . ASN A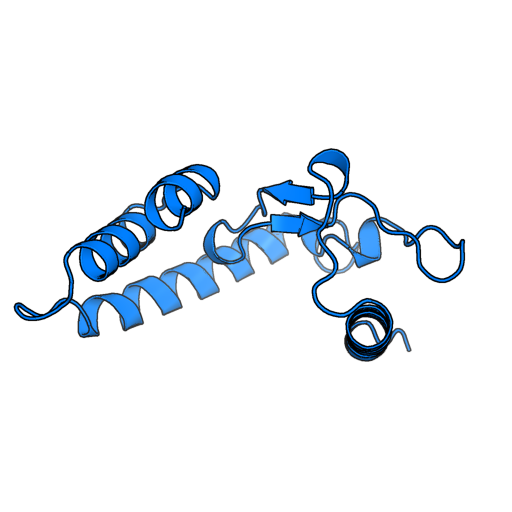 1 109 ? -15.898 -0.119 0.115 1.00 93.12 109 ASN A O 1
ATOM 869 N N . ARG A 1 110 ? -15.361 -2.095 1.054 1.00 95.50 110 ARG A N 1
ATOM 870 C CA . ARG A 1 110 ? -16.714 -2.371 1.570 1.00 95.50 110 ARG A CA 1
ATOM 871 C C . ARG A 1 110 ? -17.101 -1.484 2.756 1.00 95.50 110 ARG A C 1
ATOM 873 O O . ARG A 1 110 ? -18.277 -1.415 3.082 1.00 95.50 110 ARG A O 1
ATOM 880 N N . LEU A 1 111 ? -16.126 -0.870 3.427 1.00 94.44 111 LEU A N 1
ATOM 881 C CA . LEU A 1 111 ? -16.351 0.021 4.569 1.00 94.44 111 LEU A CA 1
ATOM 882 C C . LEU A 1 111 ? -16.405 1.500 4.166 1.00 94.44 111 LEU A C 1
ATOM 884 O O . LEU A 1 111 ? -16.955 2.307 4.911 1.00 94.44 111 LEU A O 1
ATOM 888 N N . LEU A 1 112 ? -15.790 1.860 3.035 1.00 87.00 112 LEU A N 1
ATOM 889 C CA . LEU A 1 112 ? -15.617 3.247 2.585 1.00 87.00 112 LEU A CA 1
ATOM 890 C C . LEU A 1 112 ? -16.566 3.668 1.453 1.00 87.00 112 LEU A C 1
ATOM 892 O O . LEU A 1 112 ? -1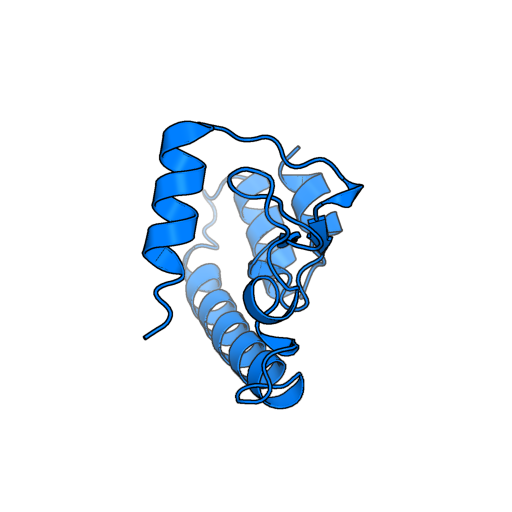6.677 4.867 1.198 1.00 87.00 112 LEU A O 1
ATOM 896 N N . ASN A 1 113 ? -17.217 2.714 0.781 1.00 75.00 113 ASN A N 1
ATOM 897 C CA . ASN A 1 113 ? -18.201 2.948 -0.283 1.00 75.00 113 ASN A CA 1
ATOM 898 C C . ASN A 1 113 ? -19.575 2.420 0.128 1.00 75.00 113 ASN A C 1
ATOM 900 O O . ASN A 1 113 ? -20.575 3.007 -0.339 1.00 75.00 113 ASN A O 1
#